Protein AF-A0A0F9MZS4-F1 (afdb_monomer_lite)

Radius of gyration: 23.28 Å; chains: 1; bounding box: 43×28×58 Å

Organism: NCBI:txid412755

Sequence (88 aa):
MANVKLNNKSLLEKLQAEITLKLGKKMSQQDVLDKSIEFVYERLDEFIAENIDHPRITKELIERIRENRYNGPLEHPDKSDDELIYGI

Secondary structure (DSSP, 8-state):
------TTHHHHHHHHHHHHHHHSSPPPHHHHHHHHHHHHHHTHHHHHHHHS-PPP--HHHHHHHHHT---PPPS-TTS-HHHHHT--

Structure (mmCIF, N/CA/C/O backbone):
data_AF-A0A0F9MZS4-F1
#
_entry.id   AF-A0A0F9MZS4-F1
#
loop_
_atom_site.group_PDB
_atom_site.id
_atom_site.type_symbol
_atom_site.label_atom_id
_atom_site.label_alt_id
_atom_site.label_comp_id
_atom_site.label_asym_id
_atom_site.label_entity_id
_atom_site.label_seq_id
_atom_site.pdbx_PDB_ins_code
_atom_site.Cartn_x
_atom_site.Cartn_y
_atom_site.Cartn_z
_atom_site.occupancy
_atom_site.B_iso_or_equiv
_atom_site.auth_seq_id
_atom_site.auth_comp_id
_atom_site.auth_asym_id
_atom_site.auth_atom_id
_atom_site.pdbx_PDB_model_num
ATOM 1 N N . MET A 1 1 ? 4.058 -15.359 12.511 1.00 54.00 1 MET A N 1
ATOM 2 C CA . MET A 1 1 ? 3.659 -13.937 12.549 1.00 54.00 1 MET A CA 1
ATOM 3 C C . MET A 1 1 ? 4.874 -13.107 12.191 1.00 54.00 1 MET A C 1
ATOM 5 O O . MET A 1 1 ? 5.876 -13.202 12.888 1.00 54.00 1 MET A O 1
ATOM 9 N N . ALA A 1 2 ? 4.828 -12.391 11.070 1.00 59.53 2 ALA A N 1
ATOM 10 C CA . ALA A 1 2 ? 5.872 -11.437 10.720 1.00 59.53 2 ALA A CA 1
ATOM 11 C C . ALA A 1 2 ? 5.616 -10.138 11.497 1.00 59.53 2 ALA A C 1
ATOM 13 O O . ALA A 1 2 ? 4.498 -9.630 11.490 1.00 59.53 2 ALA A O 1
ATOM 14 N N . ASN A 1 3 ? 6.630 -9.617 12.186 1.00 63.81 3 ASN A N 1
ATOM 15 C CA . ASN A 1 3 ? 6.516 -8.349 12.900 1.00 63.81 3 ASN A CA 1
ATOM 16 C C . ASN A 1 3 ? 6.864 -7.212 11.939 1.00 63.81 3 ASN A C 1
ATOM 18 O O . ASN A 1 3 ? 8.037 -6.974 11.653 1.00 63.81 3 ASN A O 1
ATOM 22 N N . VAL A 1 4 ? 5.850 -6.507 11.441 1.00 68.75 4 VAL A N 1
ATOM 23 C CA . VAL A 1 4 ? 6.051 -5.288 10.650 1.00 68.75 4 VAL A CA 1
ATOM 24 C C . VAL A 1 4 ? 6.227 -4.114 11.609 1.00 68.75 4 VAL A C 1
ATOM 26 O O . VAL A 1 4 ? 5.351 -3.817 12.423 1.00 68.75 4 VAL A O 1
ATOM 29 N N . LYS A 1 5 ? 7.376 -3.435 11.540 1.00 76.12 5 LYS A N 1
ATOM 30 C CA 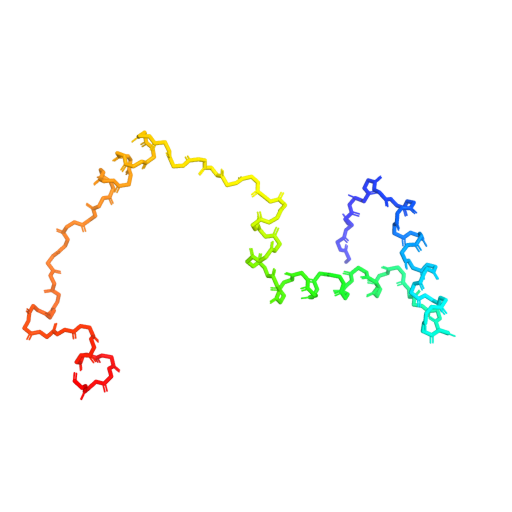. LYS A 1 5 ? 7.637 -2.242 12.353 1.00 76.12 5 LYS A CA 1
ATOM 31 C C . LYS A 1 5 ? 6.889 -1.050 11.754 1.00 76.12 5 LYS A C 1
ATOM 33 O O . LYS A 1 5 ? 7.281 -0.526 10.717 1.00 76.12 5 LYS A O 1
ATOM 38 N N . LEU A 1 6 ? 5.818 -0.624 12.419 1.00 80.62 6 LEU A N 1
ATOM 39 C CA . LEU A 1 6 ? 4.969 0.477 11.969 1.00 80.62 6 LEU A CA 1
ATOM 40 C C . LEU A 1 6 ? 5.390 1.787 12.647 1.00 80.62 6 LEU A C 1
ATOM 42 O O . LEU A 1 6 ? 5.227 1.949 13.855 1.00 80.62 6 LEU A O 1
ATOM 46 N N . ASN A 1 7 ? 5.918 2.734 11.868 1.00 84.44 7 ASN A N 1
ATOM 47 C CA . ASN A 1 7 ? 6.344 4.040 12.394 1.00 84.44 7 ASN A CA 1
ATOM 48 C C . ASN A 1 7 ? 5.152 4.958 12.734 1.00 84.44 7 ASN A C 1
ATOM 50 O O . ASN A 1 7 ? 5.271 5.833 13.585 1.00 84.44 7 ASN A O 1
ATOM 54 N N . ASN A 1 8 ? 3.986 4.720 12.124 1.00 86.81 8 ASN A N 1
ATOM 55 C CA . ASN A 1 8 ? 2.797 5.573 12.231 1.00 86.81 8 ASN A CA 1
ATOM 56 C C . ASN A 1 8 ? 1.663 4.915 13.035 1.00 86.81 8 ASN A C 1
ATOM 58 O O . ASN A 1 8 ? 0.502 4.948 12.632 1.00 86.81 8 ASN A O 1
ATOM 62 N N . LYS A 1 9 ? 1.979 4.293 14.178 1.00 87.38 9 LYS A N 1
ATOM 63 C CA . LYS A 1 9 ? 0.984 3.579 15.002 1.00 87.38 9 LYS A CA 1
ATOM 64 C C . LYS A 1 9 ? -0.219 4.453 15.397 1.00 87.38 9 LYS A C 1
ATOM 66 O O . LYS A 1 9 ? -1.352 3.986 15.360 1.00 87.38 9 LYS A O 1
ATOM 71 N N . SER A 1 10 ? 0.013 5.730 15.700 1.00 91.12 10 SER A N 1
ATOM 72 C CA . SER A 1 10 ? -1.054 6.684 16.035 1.00 91.12 10 SER A CA 1
ATOM 73 C C . SER A 1 10 ? -2.022 6.940 14.874 1.00 91.12 10 SER A C 1
ATOM 75 O O . SER A 1 10 ? -3.202 7.198 15.102 1.00 91.12 10 SER A O 1
ATOM 77 N N . LEU A 1 11 ? -1.552 6.856 13.626 1.00 92.06 11 LEU A N 1
ATOM 78 C CA . LEU A 1 11 ? -2.401 6.991 12.444 1.00 92.06 11 LEU A CA 1
ATOM 79 C C . LEU A 1 11 ? -3.289 5.757 12.267 1.00 92.06 11 LEU A C 1
ATOM 81 O O . LEU A 1 11 ? -4.475 5.901 11.990 1.00 92.06 11 LEU A O 1
ATOM 85 N N . LEU A 1 12 ? -2.740 4.560 12.497 1.00 91.94 12 LEU A N 1
ATOM 86 C CA . LEU A 1 12 ? -3.505 3.312 12.454 1.00 91.94 12 LEU A CA 1
ATOM 87 C C . LEU A 1 12 ? -4.626 3.296 13.506 1.00 91.94 12 LEU A C 1
ATOM 89 O O . LEU A 1 12 ? -5.741 2.875 13.213 1.00 91.94 12 LEU A O 1
ATOM 93 N N . GLU A 1 13 ? -4.356 3.802 14.711 1.00 92.12 13 GLU A N 1
ATOM 94 C CA . GLU A 1 13 ? -5.364 3.938 15.772 1.00 92.12 13 GLU A CA 1
ATOM 95 C C . GLU A 1 13 ? -6.501 4.891 15.374 1.00 92.12 13 GLU A C 1
ATOM 97 O O . GLU A 1 13 ? -7.674 4.578 15.587 1.00 92.12 13 GLU A O 1
ATOM 102 N N . LYS A 1 14 ? -6.175 6.024 14.741 1.00 94.19 14 LYS A N 1
ATOM 103 C CA . LYS A 1 14 ? -7.180 6.964 14.220 1.00 94.19 14 LYS A CA 1
ATOM 104 C C . LYS A 1 14 ? -8.007 6.347 13.097 1.00 94.19 14 LYS A C 1
ATOM 106 O O . LYS A 1 14 ? -9.231 6.427 13.141 1.00 94.19 14 LYS A O 1
ATOM 111 N N . LEU A 1 15 ? -7.355 5.680 12.145 1.00 93.81 15 LEU A N 1
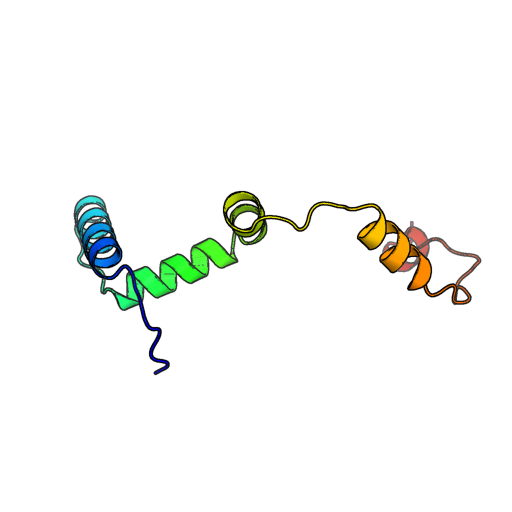ATOM 112 C CA . LEU A 1 15 ? -8.023 5.005 11.034 1.00 93.81 15 LEU A CA 1
ATOM 113 C C . LEU A 1 15 ? -9.006 3.941 11.544 1.00 93.81 15 LEU A C 1
ATOM 115 O O . LEU A 1 15 ? -10.161 3.904 11.126 1.00 93.81 15 LEU A O 1
ATOM 119 N N . GLN A 1 16 ? -8.582 3.121 12.508 1.00 94.19 16 GLN A N 1
ATOM 120 C CA . GLN A 1 16 ? -9.446 2.132 13.152 1.00 94.19 16 GLN A CA 1
ATOM 121 C C . GLN A 1 16 ? -10.660 2.787 13.830 1.00 94.19 16 GLN A C 1
ATOM 123 O O . GLN A 1 16 ? -11.777 2.271 13.720 1.00 94.19 16 GLN A O 1
ATOM 128 N N . ALA A 1 17 ? -10.460 3.905 14.535 1.00 94.62 17 ALA A N 1
ATOM 129 C CA . ALA A 1 17 ? -11.542 4.635 15.188 1.00 94.62 17 ALA A CA 1
ATOM 130 C C . ALA A 1 17 ? -12.547 5.187 14.166 1.00 94.62 17 ALA A C 1
ATOM 132 O O . ALA A 1 17 ? -13.748 4.986 14.330 1.00 94.62 17 ALA A O 1
ATOM 133 N N . GLU A 1 18 ? -12.077 5.801 13.079 1.00 95.38 18 GLU A N 1
ATOM 134 C CA . GLU A 1 18 ? -12.942 6.316 12.010 1.00 95.38 18 GLU A CA 1
ATOM 135 C C . GLU A 1 18 ? -13.742 5.210 11.317 1.00 95.38 18 GLU A C 1
ATOM 137 O O . GLU A 1 18 ? -14.950 5.354 11.120 1.00 95.38 18 GLU A O 1
ATOM 142 N N . ILE A 1 19 ? -13.100 4.084 10.997 1.00 93.88 19 ILE A N 1
ATOM 143 C CA . ILE A 1 19 ? -13.774 2.913 10.423 1.00 93.88 19 ILE A CA 1
ATOM 144 C C . ILE A 1 19 ? -14.837 2.389 11.391 1.00 93.88 19 ILE A C 1
ATOM 146 O O . ILE A 1 19 ? -15.967 2.125 10.984 1.00 93.88 19 ILE A O 1
ATOM 150 N N . THR A 1 20 ? -14.508 2.294 12.682 1.00 92.88 20 THR A N 1
ATOM 151 C CA . THR A 1 20 ? -15.449 1.840 13.716 1.00 92.88 20 THR A CA 1
ATOM 152 C C . THR A 1 20 ? -16.656 2.770 13.819 1.00 92.88 20 THR A C 1
ATOM 154 O O . THR A 1 20 ? -17.782 2.291 13.917 1.00 92.88 20 THR A O 1
ATOM 157 N N . LEU A 1 21 ? -16.445 4.088 13.753 1.00 95.06 21 LEU A N 1
ATOM 158 C CA . LEU A 1 21 ? -17.525 5.078 13.769 1.00 95.06 21 LEU A CA 1
ATOM 159 C C . LEU A 1 21 ? -18.420 4.973 12.528 1.00 95.06 21 LEU A C 1
ATOM 161 O O . LEU A 1 21 ? -19.636 5.087 12.649 1.00 95.06 21 LEU A O 1
ATOM 165 N N . LYS A 1 22 ? -17.839 4.731 11.348 1.00 94.44 22 LYS A N 1
ATOM 166 C CA . LYS A 1 22 ? -18.590 4.604 10.087 1.00 94.44 22 LYS A CA 1
ATOM 167 C C . LYS A 1 22 ? -19.354 3.284 9.975 1.00 94.44 22 LYS A C 1
ATOM 169 O O . LYS A 1 22 ? -20.471 3.277 9.473 1.00 94.44 22 LYS A O 1
ATOM 174 N N . LEU A 1 23 ? -18.762 2.178 10.423 1.00 93.06 23 LEU A N 1
ATOM 175 C CA . LEU A 1 23 ? -19.353 0.838 10.325 1.00 93.06 23 LEU A CA 1
ATOM 176 C C . LEU A 1 23 ? -20.210 0.460 11.541 1.00 93.06 23 LEU A C 1
ATOM 178 O O . LEU A 1 23 ? -20.934 -0.530 11.488 1.00 93.06 23 LEU A O 1
ATOM 182 N N . GLY A 1 24 ? -20.084 1.178 12.660 1.00 92.94 24 GLY A N 1
ATOM 183 C CA . GLY A 1 24 ? -20.726 0.832 13.933 1.00 92.94 24 GLY A CA 1
ATOM 184 C C . GLY A 1 24 ? -20.182 -0.447 14.587 1.00 92.94 24 GLY A C 1
ATOM 185 O O . GLY A 1 24 ? -20.696 -0.881 15.616 1.00 92.94 24 GLY A O 1
ATOM 186 N N . LYS A 1 25 ? -19.138 -1.061 14.014 1.00 91.25 25 LYS A N 1
ATOM 187 C CA . LYS A 1 25 ? -18.510 -2.295 14.498 1.00 91.25 25 LYS A CA 1
ATOM 188 C C . LYS A 1 25 ? -17.009 -2.096 14.659 1.00 91.25 25 LYS A C 1
ATOM 190 O O . LYS A 1 25 ? -16.337 -1.600 13.761 1.00 91.25 25 LYS A O 1
ATOM 195 N N . LYS A 1 26 ? -16.479 -2.547 15.798 1.00 90.19 26 LYS A N 1
ATOM 196 C CA . LYS A 1 26 ? -15.043 -2.517 16.081 1.00 90.19 26 LYS A CA 1
ATOM 197 C C . LYS A 1 26 ? -14.314 -3.551 15.220 1.00 90.19 26 LYS A C 1
ATOM 199 O O . LYS A 1 26 ? -14.577 -4.746 15.347 1.00 90.19 26 LYS A O 1
ATOM 204 N N . MET A 1 27 ? -13.391 -3.087 14.385 1.00 91.88 27 MET A N 1
ATOM 205 C CA . MET A 1 27 ? -12.419 -3.928 13.673 1.00 91.88 27 MET A CA 1
ATOM 206 C C . MET A 1 27 ? -11.112 -4.013 14.461 1.00 91.88 27 MET A C 1
ATOM 208 O O . MET A 1 27 ? -10.801 -3.094 15.224 1.00 91.88 27 MET A O 1
ATOM 212 N N . SER A 1 28 ? -10.347 -5.095 14.310 1.00 92.62 28 SER A N 1
ATOM 213 C CA . SER A 1 28 ? -9.006 -5.187 14.895 1.00 92.62 28 SER A CA 1
ATOM 214 C C . SER A 1 28 ? -7.994 -4.371 14.076 1.00 92.62 28 SER A C 1
ATOM 216 O O . SER A 1 28 ? -8.220 -4.076 12.905 1.00 92.62 28 SER A O 1
ATOM 218 N N . GLN A 1 29 ? -6.864 -3.989 14.683 1.00 90.06 29 GLN A N 1
ATOM 219 C CA . GLN A 1 29 ? -5.787 -3.309 13.947 1.00 90.06 29 GLN A CA 1
ATOM 220 C C . GLN A 1 29 ? -5.215 -4.192 12.834 1.00 90.06 29 GLN A C 1
ATOM 222 O O . GLN A 1 29 ? -4.868 -3.677 11.776 1.00 90.06 29 GLN A O 1
ATOM 227 N N . GLN A 1 30 ? -5.157 -5.508 13.062 1.00 90.25 30 GLN A N 1
ATOM 228 C CA . GLN A 1 30 ? -4.712 -6.463 12.054 1.00 90.25 30 GLN A CA 1
ATOM 229 C C . GLN A 1 30 ? -5.700 -6.516 10.885 1.00 90.25 30 GLN A C 1
ATOM 231 O O . GLN A 1 30 ? -5.272 -6.400 9.746 1.00 90.25 30 GLN A O 1
ATOM 236 N N . ASP A 1 31 ? -7.008 -6.554 11.161 1.00 91.94 31 ASP A N 1
ATOM 237 C CA . ASP A 1 31 ? -8.038 -6.582 10.112 1.00 91.94 31 ASP A CA 1
ATOM 238 C C . ASP A 1 31 ? -7.961 -5.333 9.226 1.00 91.94 31 ASP A C 1
ATOM 240 O O . ASP A 1 31 ? -8.124 -5.409 8.010 1.00 91.94 31 ASP A O 1
ATOM 244 N N . VAL A 1 32 ? -7.721 -4.168 9.840 1.00 92.56 32 VAL A N 1
ATOM 245 C CA . VAL A 1 32 ? -7.563 -2.902 9.115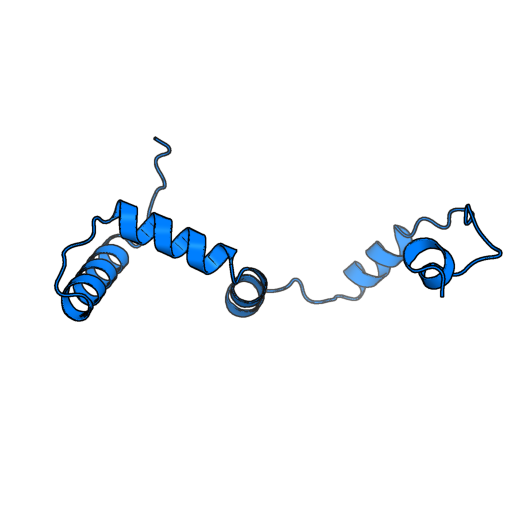 1.00 92.56 32 VAL A CA 1
ATOM 246 C C . VAL A 1 32 ? -6.321 -2.944 8.226 1.00 92.56 32 VAL A C 1
ATOM 248 O O . VAL A 1 32 ? -6.395 -2.513 7.077 1.00 92.56 32 VAL A O 1
ATOM 251 N N . LEU A 1 33 ? -5.197 -3.468 8.721 1.00 91.88 33 LEU A N 1
ATOM 252 C CA . LEU A 1 33 ? -3.972 -3.605 7.929 1.00 91.88 33 LEU A CA 1
ATOM 253 C C . LEU A 1 33 ? -4.147 -4.586 6.771 1.00 91.88 33 LEU A C 1
ATOM 255 O O . LEU A 1 33 ? -3.817 -4.232 5.643 1.00 91.88 33 LEU A O 1
ATOM 259 N N . ASP A 1 34 ? -4.708 -5.765 7.031 1.00 92.25 34 ASP A N 1
ATOM 260 C CA . ASP A 1 34 ? -4.915 -6.799 6.015 1.00 92.25 34 ASP A CA 1
ATOM 261 C C . ASP A 1 34 ? -5.804 -6.262 4.885 1.00 92.25 34 ASP A C 1
ATOM 263 O O . ASP A 1 34 ? -5.431 -6.318 3.714 1.00 92.25 34 ASP A O 1
ATOM 267 N N . LYS A 1 35 ? -6.921 -5.609 5.234 1.00 93.25 35 LYS A N 1
ATOM 268 C CA . LYS A 1 35 ? -7.815 -4.981 4.251 1.00 93.25 35 LYS A CA 1
ATOM 269 C C . LYS A 1 35 ? -7.173 -3.816 3.507 1.00 93.25 35 LYS A C 1
ATOM 271 O O . LYS A 1 35 ? -7.461 -3.620 2.331 1.00 93.25 35 LYS A O 1
ATOM 276 N N 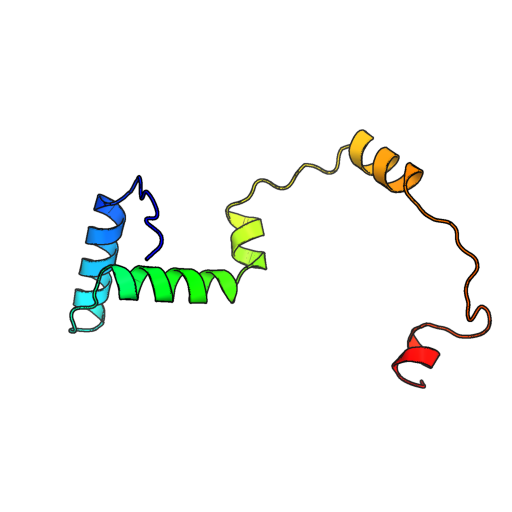. SER A 1 36 ? -6.310 -3.047 4.168 1.00 92.44 36 SER A N 1
ATOM 277 C CA . SER A 1 36 ? -5.583 -1.950 3.517 1.00 92.44 36 SER A CA 1
ATOM 278 C C . SER A 1 36 ? -4.585 -2.482 2.489 1.00 92.44 36 SER A C 1
ATOM 280 O O . SER A 1 36 ? -4.468 -1.912 1.410 1.00 92.44 36 SER A O 1
ATOM 282 N N . ILE A 1 37 ? -3.889 -3.580 2.801 1.00 92.94 37 ILE A N 1
ATOM 283 C CA . ILE A 1 37 ? -2.953 -4.233 1.878 1.00 92.94 37 ILE A CA 1
ATOM 284 C C . ILE A 1 37 ? -3.707 -4.805 0.678 1.00 92.94 37 ILE A C 1
ATOM 286 O O . ILE A 1 37 ? -3.297 -4.549 -0.449 1.00 92.94 37 ILE A O 1
ATOM 290 N N . GLU A 1 38 ? -4.807 -5.528 0.909 1.00 95.56 38 GLU A N 1
ATOM 291 C CA . GLU A 1 38 ? -5.664 -6.058 -0.163 1.00 95.56 38 GLU A CA 1
ATOM 292 C C . GLU A 1 38 ? -6.136 -4.934 -1.096 1.00 95.56 38 GLU A C 1
ATOM 294 O O . GLU A 1 38 ? -5.926 -5.006 -2.303 1.00 95.56 38 GLU A O 1
ATOM 299 N N . PHE A 1 39 ? -6.676 -3.850 -0.533 1.00 95.31 39 PHE A N 1
ATOM 300 C CA . PHE A 1 39 ? -7.158 -2.701 -1.301 1.00 95.31 39 PHE A CA 1
ATOM 301 C C . PHE A 1 39 ? -6.059 -2.022 -2.128 1.00 95.31 39 PHE A C 1
ATOM 303 O O . PHE A 1 39 ? -6.279 -1.658 -3.282 1.00 95.31 39 PHE A O 1
ATOM 310 N N . VAL A 1 40 ? -4.870 -1.838 -1.546 1.00 94.69 40 VAL A N 1
ATOM 311 C CA . VAL A 1 40 ? -3.728 -1.248 -2.258 1.00 94.69 40 VAL A CA 1
ATOM 312 C C . VAL A 1 40 ? -3.227 -2.185 -3.352 1.00 94.69 40 VAL A C 1
ATOM 314 O O . VAL A 1 40 ? -2.875 -1.718 -4.430 1.00 94.69 40 VAL A O 1
ATOM 317 N N . TYR A 1 41 ? -3.211 -3.493 -3.105 1.00 93.81 41 TYR A N 1
ATOM 318 C CA . TYR A 1 41 ? -2.790 -4.478 -4.096 1.00 93.81 41 TYR A CA 1
ATOM 319 C C . TYR A 1 41 ? -3.736 -4.515 -5.304 1.00 93.81 41 TYR A C 1
ATOM 321 O O . TYR A 1 41 ? -3.273 -4.556 -6.440 1.00 93.81 41 TYR A O 1
ATOM 329 N N . GLU A 1 42 ? -5.049 -4.425 -5.079 1.00 96.12 42 GLU A N 1
ATOM 330 C CA . GLU A 1 42 ? -6.048 -4.324 -6.155 1.00 96.12 42 GLU A CA 1
ATOM 331 C C . GLU A 1 42 ? -5.904 -3.041 -6.991 1.00 96.12 42 GLU A C 1
ATOM 333 O O . GLU A 1 42 ? -6.311 -3.012 -8.150 1.00 96.12 42 GLU A O 1
ATOM 338 N N . ARG A 1 43 ? -5.302 -1.988 -6.424 1.00 95.38 43 ARG A N 1
ATOM 339 C CA . ARG A 1 43 ? -5.081 -0.679 -7.063 1.00 95.38 43 ARG A CA 1
ATOM 340 C C . ARG A 1 43 ? -3.596 -0.343 -7.162 1.00 95.38 43 ARG A C 1
ATOM 342 O O . ARG A 1 43 ? -3.191 0.805 -6.967 1.00 95.38 43 ARG A O 1
ATOM 349 N N . LEU A 1 44 ? -2.779 -1.361 -7.440 1.00 92.06 44 LEU A N 1
ATOM 350 C CA . LEU A 1 44 ? -1.324 -1.253 -7.389 1.00 92.06 44 LEU A CA 1
ATOM 351 C C . LEU A 1 44 ? -0.792 -0.142 -8.302 1.00 92.06 44 LEU A C 1
ATOM 353 O O . LEU A 1 44 ? 0.060 0.631 -7.874 1.00 92.06 44 LEU A O 1
ATOM 357 N N . ASP A 1 45 ? -1.317 -0.031 -9.522 1.00 89.69 45 ASP A N 1
ATOM 358 C CA . ASP A 1 45 ? -0.865 0.976 -10.488 1.00 89.69 45 ASP A CA 1
ATOM 359 C C . ASP A 1 45 ? -1.103 2.405 -9.981 1.00 89.69 45 ASP A C 1
ATOM 361 O O . ASP A 1 45 ? -0.213 3.252 -10.062 1.00 89.69 45 ASP A O 1
ATOM 365 N N . GLU A 1 46 ? -2.273 2.662 -9.390 1.00 91.31 46 GLU A N 1
ATOM 366 C CA . GLU A 1 46 ? -2.614 3.960 -8.7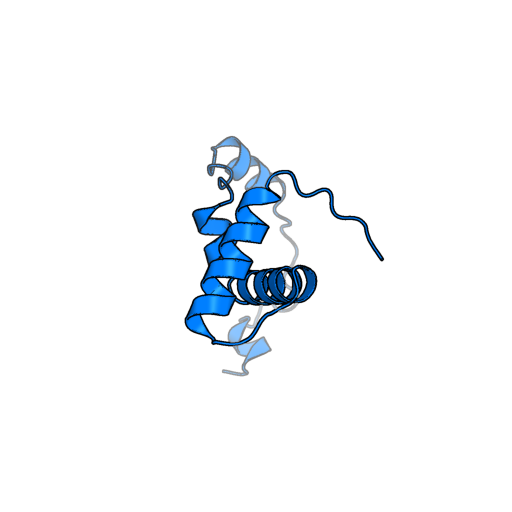97 1.00 91.31 46 GLU A CA 1
ATOM 367 C C . GLU A 1 46 ? -1.733 4.255 -7.582 1.00 91.31 46 GLU A C 1
ATOM 369 O O . GLU A 1 46 ? -1.192 5.352 -7.443 1.00 91.31 46 GLU A O 1
ATOM 374 N N . PHE A 1 47 ? -1.521 3.251 -6.728 1.00 91.56 47 PHE A N 1
ATOM 375 C CA . PHE A 1 47 ? -0.647 3.383 -5.571 1.00 91.56 47 PHE A CA 1
ATOM 376 C C . PHE A 1 47 ? 0.785 3.743 -5.978 1.00 91.56 47 PHE A C 1
ATOM 378 O O . PHE A 1 47 ? 1.371 4.653 -5.384 1.00 91.56 47 PHE A O 1
ATOM 385 N N . ILE A 1 48 ? 1.339 3.062 -6.988 1.00 87.62 48 ILE A N 1
ATOM 386 C CA . ILE A 1 48 ? 2.674 3.346 -7.520 1.00 87.62 48 ILE A CA 1
ATOM 387 C C . ILE A 1 48 ? 2.714 4.766 -8.089 1.00 87.62 48 ILE A C 1
ATOM 389 O O . ILE A 1 48 ? 3.600 5.524 -7.708 1.00 87.62 48 ILE A O 1
ATOM 393 N N . ALA A 1 49 ? 1.755 5.138 -8.939 1.00 86.25 49 ALA A N 1
ATOM 394 C CA . ALA A 1 49 ? 1.731 6.448 -9.588 1.00 86.25 49 ALA A CA 1
ATOM 395 C C . ALA A 1 49 ? 1.658 7.619 -8.594 1.00 86.25 49 ALA A C 1
ATOM 397 O O . ALA A 1 49 ? 2.271 8.663 -8.818 1.00 86.25 49 ALA A O 1
ATOM 398 N N . GLU A 1 50 ? 0.916 7.459 -7.496 1.00 86.88 50 GLU A N 1
ATOM 399 C CA . GLU A 1 50 ? 0.722 8.517 -6.500 1.00 86.88 50 GLU A CA 1
ATOM 400 C C . GLU A 1 50 ? 1.825 8.577 -5.435 1.00 86.88 50 GLU A C 1
ATOM 402 O O . GLU A 1 50 ? 2.111 9.656 -4.913 1.00 86.88 50 GLU A O 1
ATOM 407 N N . ASN A 1 51 ? 2.429 7.439 -5.074 1.00 85.44 51 ASN A N 1
ATOM 408 C CA . ASN A 1 51 ? 3.281 7.343 -3.880 1.00 85.44 51 ASN A CA 1
ATOM 409 C C . ASN A 1 51 ? 4.735 6.973 -4.173 1.00 85.44 51 ASN A C 1
ATOM 411 O O . ASN A 1 51 ? 5.593 7.163 -3.306 1.00 85.44 51 ASN A O 1
ATOM 415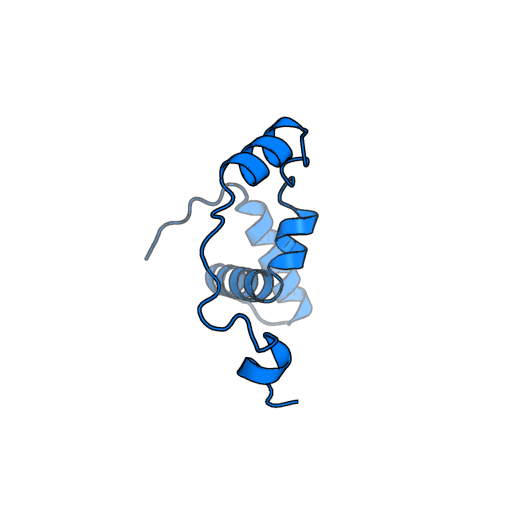 N N . ILE A 1 52 ? 5.030 6.430 -5.352 1.00 83.50 52 ILE A N 1
ATOM 416 C CA . ILE A 1 52 ? 6.386 6.052 -5.736 1.00 83.50 52 ILE A CA 1
ATOM 417 C C . ILE A 1 52 ? 6.869 7.038 -6.791 1.00 83.50 52 ILE A C 1
ATOM 419 O O . ILE A 1 52 ? 6.339 7.102 -7.895 1.00 83.50 52 ILE A O 1
ATOM 423 N N . ASP A 1 53 ? 7.906 7.802 -6.444 1.00 73.19 53 ASP A N 1
ATOM 424 C CA . ASP A 1 53 ? 8.569 8.687 -7.397 1.00 73.19 53 ASP A CA 1
ATOM 425 C C . ASP A 1 53 ? 9.108 7.838 -8.554 1.00 73.19 53 ASP A C 1
ATOM 427 O O . ASP A 1 53 ? 9.997 6.995 -8.378 1.00 73.19 53 ASP A O 1
ATOM 431 N N . HIS A 1 54 ? 8.517 8.001 -9.737 1.00 67.94 54 HIS A N 1
ATOM 432 C CA . HIS A 1 54 ? 8.977 7.280 -10.908 1.00 67.94 54 HIS A CA 1
ATOM 433 C C . HIS A 1 54 ? 10.399 7.745 -11.231 1.00 67.94 54 HIS A C 1
ATOM 435 O O . HIS A 1 54 ? 10.643 8.954 -11.316 1.00 67.94 54 HIS A O 1
ATOM 441 N N . PRO A 1 55 ? 11.348 6.825 -11.483 1.00 68.56 55 PRO A N 1
ATOM 442 C CA . PRO A 1 55 ? 12.634 7.229 -12.016 1.00 68.56 55 PRO A CA 1
ATOM 443 C C . PRO A 1 55 ? 12.372 7.995 -13.311 1.00 68.56 55 PRO A C 1
ATOM 445 O O . PRO A 1 55 ? 11.794 7.460 -14.261 1.00 68.56 55 PRO A O 1
ATOM 448 N N . ARG A 1 56 ? 12.753 9.279 -13.331 1.00 69.50 56 ARG A N 1
ATOM 449 C CA . ARG A 1 56 ? 12.611 10.105 -14.530 1.00 69.50 56 ARG A CA 1
ATOM 450 C C . ARG A 1 56 ? 13.265 9.370 -15.688 1.00 69.50 56 ARG A C 1
ATOM 452 O O . ARG A 1 56 ? 14.377 8.863 -15.546 1.00 69.50 56 ARG A O 1
ATOM 459 N N . ILE A 1 57 ? 12.594 9.347 -16.837 1.00 75.38 57 ILE A N 1
ATOM 460 C CA . ILE A 1 57 ? 13.199 8.852 -18.070 1.00 75.38 57 ILE A CA 1
ATOM 461 C C . ILE A 1 57 ? 14.342 9.807 -18.428 1.00 75.38 57 ILE A C 1
ATOM 463 O O . ILE A 1 57 ? 14.149 10.850 -19.053 1.00 75.38 57 ILE A O 1
ATOM 467 N N . THR A 1 58 ? 15.542 9.483 -17.954 1.00 82.50 58 THR A N 1
ATOM 468 C CA . THR A 1 58 ? 16.766 10.205 -18.280 1.00 82.50 58 THR A CA 1
ATOM 469 C C . THR A 1 58 ? 17.309 9.706 -19.611 1.00 82.50 58 THR A C 1
ATOM 471 O O . THR A 1 58 ? 17.007 8.598 -20.061 1.00 82.50 58 THR A O 1
ATOM 474 N N . LYS A 1 59 ? 18.160 10.518 -20.245 1.00 84.06 59 LYS A N 1
ATOM 475 C CA . LYS A 1 59 ? 18.892 10.085 -21.443 1.00 84.06 59 LYS A CA 1
ATOM 476 C C . LYS A 1 59 ? 19.717 8.823 -21.166 1.00 84.06 59 LYS A C 1
ATOM 478 O O . LYS A 1 59 ? 19.740 7.932 -21.999 1.00 84.06 59 LYS A O 1
ATOM 483 N N . GLU A 1 60 ? 20.311 8.716 -19.980 1.00 85.19 60 GLU A N 1
ATOM 484 C CA . GLU A 1 60 ? 21.083 7.542 -19.549 1.00 85.19 60 GLU A CA 1
ATOM 485 C C . GLU A 1 60 ? 20.222 6.279 -19.444 1.00 85.19 60 GLU A C 1
ATOM 487 O O . GLU A 1 60 ? 20.645 5.215 -19.887 1.00 85.19 60 GLU A O 1
ATOM 492 N N . LEU A 1 61 ? 18.998 6.381 -18.908 1.00 83.75 61 LEU A N 1
ATOM 493 C CA . LEU A 1 61 ? 18.074 5.247 -18.850 1.00 83.75 61 LEU A CA 1
ATOM 494 C C . LEU A 1 61 ? 17.646 4.805 -20.256 1.00 83.75 61 LEU A C 1
ATOM 496 O O . LEU A 1 61 ? 17.613 3.608 -20.532 1.00 83.75 61 LEU A O 1
ATOM 500 N N . ILE A 1 62 ? 17.362 5.758 -21.152 1.00 85.06 62 ILE A N 1
ATOM 501 C CA . ILE A 1 62 ? 17.031 5.463 -22.555 1.00 85.06 62 ILE A CA 1
ATOM 502 C C . ILE A 1 62 ? 18.192 4.738 -23.237 1.00 85.06 62 ILE A C 1
ATOM 504 O O . ILE A 1 62 ? 17.970 3.701 -23.859 1.00 85.06 62 ILE A O 1
ATOM 508 N N . GLU A 1 63 ? 19.415 5.256 -23.121 1.00 89.88 63 GLU A N 1
ATOM 509 C CA . GLU A 1 63 ? 20.586 4.635 -23.744 1.00 89.88 63 GLU A CA 1
ATOM 510 C C . GLU A 1 63 ? 20.868 3.254 -23.148 1.00 89.88 63 GLU A C 1
ATOM 512 O O . GLU A 1 63 ? 21.023 2.297 -23.899 1.00 89.88 63 GLU A O 1
ATOM 517 N N . ARG A 1 64 ? 20.757 3.081 -21.826 1.00 85.56 64 ARG A N 1
ATOM 518 C CA . ARG A 1 64 ? 20.885 1.762 -21.191 1.00 85.56 64 ARG A CA 1
ATOM 519 C C . ARG A 1 64 ? 19.842 0.760 -21.699 1.00 85.56 64 ARG A C 1
ATOM 521 O O . ARG A 1 64 ? 20.166 -0.410 -21.894 1.00 85.56 64 ARG A O 1
ATOM 528 N N . ILE A 1 65 ? 18.594 1.181 -21.912 1.00 86.00 65 ILE A N 1
ATOM 529 C CA . ILE A 1 65 ? 17.549 0.320 -22.494 1.00 86.00 65 ILE A CA 1
ATOM 530 C C . ILE A 1 65 ? 17.891 -0.027 -23.949 1.00 86.00 65 ILE A C 1
ATOM 532 O O . ILE A 1 65 ? 17.704 -1.168 -24.369 1.00 86.00 65 ILE A O 1
ATOM 536 N N . ARG A 1 66 ? 18.412 0.933 -24.723 1.00 84.75 66 ARG A N 1
ATOM 537 C CA . ARG A 1 66 ? 18.837 0.701 -26.111 1.00 84.75 66 ARG A CA 1
ATOM 538 C C . ARG A 1 66 ? 20.005 -0.273 -26.201 1.00 84.75 66 ARG A C 1
ATOM 540 O O . ARG A 1 66 ? 19.956 -1.153 -27.051 1.00 84.75 66 ARG A O 1
ATOM 547 N N . GLU A 1 67 ? 21.000 -0.134 -25.334 1.00 88.19 67 GLU A N 1
ATOM 548 C CA . GLU A 1 67 ? 22.179 -1.004 -25.269 1.00 88.19 67 GLU A CA 1
ATOM 549 C C . GLU A 1 67 ? 21.822 -2.436 -24.859 1.00 88.19 67 GLU A C 1
ATOM 551 O O . GLU A 1 67 ? 22.426 -3.385 -25.348 1.00 88.19 67 GLU A O 1
ATOM 556 N N . ASN A 1 68 ? 20.810 -2.608 -24.003 1.00 82.62 68 ASN A N 1
ATOM 557 C CA . ASN A 1 68 ? 20.343 -3.925 -23.565 1.00 82.62 68 ASN A CA 1
ATOM 558 C C . ASN A 1 68 ? 19.280 -4.543 -24.488 1.00 82.62 68 ASN A C 1
ATOM 560 O O . ASN A 1 68 ? 18.696 -5.571 -24.138 1.00 82.62 68 ASN A O 1
ATOM 564 N N . ARG A 1 69 ? 19.001 -3.956 -25.663 1.00 82.06 69 ARG A N 1
ATOM 565 C CA . ARG A 1 69 ? 18.097 -4.598 -26.623 1.00 82.06 69 ARG A CA 1
ATOM 566 C C . ARG A 1 69 ? 18.748 -5.845 -27.206 1.00 82.06 69 ARG A C 1
ATOM 568 O O . ARG A 1 69 ? 19.752 -5.776 -27.908 1.00 82.06 69 ARG A O 1
ATOM 575 N N . TYR A 1 70 ? 18.107 -6.981 -26.972 1.00 81.94 70 TYR A N 1
ATOM 576 C CA . TYR A 1 70 ? 18.408 -8.211 -27.682 1.00 81.94 70 TYR A CA 1
ATOM 577 C C . TYR A 1 70 ? 17.757 -8.165 -29.069 1.00 81.94 70 TYR A C 1
ATOM 579 O O . TYR A 1 70 ? 16.534 -8.125 -29.183 1.00 81.94 70 TYR A O 1
ATOM 587 N N . ASN A 1 71 ? 18.577 -8.147 -30.122 1.00 77.19 71 ASN A N 1
ATOM 588 C CA . ASN A 1 71 ? 18.112 -8.292 -31.501 1.00 77.19 71 ASN A CA 1
ATOM 589 C C . ASN A 1 71 ? 18.218 -9.765 -31.916 1.00 77.19 71 ASN A C 1
ATOM 591 O O . ASN A 1 71 ? 19.173 -10.168 -32.582 1.00 77.19 71 ASN A O 1
ATOM 595 N N . GLY A 1 72 ? 17.285 -10.575 -31.422 1.00 80.62 72 GLY A N 1
ATOM 596 C CA . GLY A 1 72 ? 17.181 -11.987 -31.774 1.00 80.62 72 GLY A CA 1
ATOM 597 C C . GLY A 1 72 ? 16.464 -12.203 -33.107 1.00 80.62 72 GLY A C 1
ATOM 598 O O . GLY A 1 72 ? 15.674 -11.352 -33.520 1.00 80.62 72 GLY A O 1
ATOM 599 N N . PRO A 1 73 ? 16.711 -13.336 -33.786 1.00 84.12 73 PRO A N 1
ATOM 600 C CA . PRO A 1 73 ? 15.885 -13.741 -34.915 1.00 84.12 73 PRO A CA 1
ATOM 601 C C . PRO A 1 73 ? 14.441 -13.971 -34.451 1.00 84.12 73 PRO A C 1
ATOM 603 O O . PRO A 1 73 ? 14.208 -14.512 -33.370 1.00 84.12 73 PRO A O 1
ATOM 606 N N . LEU A 1 74 ? 13.478 -13.576 -35.281 1.00 83.56 74 LEU A N 1
ATOM 607 C CA . LEU A 1 74 ? 12.075 -13.918 -35.068 1.00 83.56 74 LEU A CA 1
ATOM 608 C C . LEU A 1 74 ? 11.891 -15.414 -35.355 1.00 83.56 74 LEU A C 1
ATOM 610 O O . LEU A 1 74 ? 12.279 -15.873 -36.429 1.00 83.56 74 LEU A O 1
ATOM 614 N N . GLU A 1 75 ? 11.297 -16.168 -34.426 1.00 82.94 75 GLU A N 1
ATOM 615 C CA . GLU A 1 75 ? 10.936 -17.575 -34.682 1.00 82.94 75 GLU A CA 1
ATOM 616 C C . GLU A 1 75 ? 9.877 -17.701 -35.789 1.00 82.94 75 GLU A C 1
ATOM 618 O O . GLU A 1 75 ? 9.878 -18.675 -36.543 1.00 82.94 75 GLU A O 1
ATOM 623 N N . HIS A 1 76 ? 9.015 -16.691 -35.926 1.00 86.69 76 HIS A N 1
ATOM 624 C CA . HIS A 1 76 ? 7.954 -16.625 -36.928 1.00 86.69 76 HIS A CA 1
ATOM 625 C C . HIS A 1 76 ? 8.023 -15.289 -37.680 1.00 86.69 76 HIS A C 1
ATOM 627 O O . HIS A 1 76 ? 7.314 -14.349 -37.337 1.00 86.69 76 HIS A O 1
ATOM 633 N N . PRO A 1 77 ? 8.916 -15.151 -38.676 1.00 83.88 77 PRO A N 1
ATOM 634 C CA . PRO A 1 77 ? 9.088 -13.899 -39.415 1.00 83.88 77 PRO A CA 1
ATOM 635 C C . PRO A 1 77 ? 7.942 -13.610 -40.398 1.00 83.88 77 PRO A C 1
ATOM 637 O O . PRO A 1 77 ? 7.820 -12.489 -40.884 1.00 83.88 77 PRO A O 1
ATOM 640 N N . ASP A 1 78 ? 7.148 -14.625 -40.733 1.00 88.25 78 ASP A N 1
ATOM 641 C CA . ASP A 1 78 ? 6.067 -14.591 -41.718 1.00 88.25 78 ASP A CA 1
ATOM 642 C C . ASP A 1 78 ? 4.693 -14.270 -41.120 1.00 88.25 78 ASP A C 1
ATOM 644 O O . ASP A 1 78 ? 3.747 -14.084 -41.882 1.00 88.25 78 ASP A O 1
ATOM 648 N N . LYS A 1 79 ? 4.580 -14.208 -39.788 1.00 86.69 79 LYS A N 1
ATOM 649 C CA . LYS A 1 79 ? 3.307 -14.022 -39.085 1.00 86.69 79 LYS A CA 1
ATOM 650 C C . LYS A 1 79 ? 3.397 -12.902 -38.071 1.00 86.69 79 LYS A C 1
ATOM 652 O O . LYS A 1 79 ? 4.429 -12.722 -37.427 1.00 86.69 79 LYS A O 1
ATOM 657 N N . SER A 1 80 ? 2.306 -12.166 -37.920 1.00 86.81 80 SER A N 1
ATOM 658 C CA . SER A 1 80 ? 2.189 -11.180 -36.848 1.00 86.81 80 SER A CA 1
ATOM 659 C C . SER A 1 80 ? 1.863 -11.841 -35.505 1.00 86.81 80 SER A C 1
ATOM 661 O O . SER A 1 80 ? 1.336 -12.955 -35.454 1.00 86.81 80 SER A O 1
ATOM 663 N N . ASP A 1 81 ? 2.137 -11.130 -34.409 1.00 84.19 81 ASP A N 1
ATOM 664 C CA . ASP A 1 81 ? 1.741 -11.567 -33.066 1.00 84.19 81 ASP A CA 1
ATOM 665 C C . ASP A 1 81 ? 0.219 -11.751 -32.967 1.00 84.19 81 ASP A C 1
ATOM 667 O O . ASP A 1 81 ? -0.246 -12.678 -32.309 1.00 84.19 81 ASP A O 1
ATOM 671 N N . ASP A 1 82 ? -0.560 -10.928 -33.674 1.00 87.50 82 ASP A N 1
ATOM 672 C CA . ASP A 1 82 ? -2.019 -11.032 -33.680 1.00 87.50 82 ASP A CA 1
ATOM 673 C C . ASP A 1 82 ? -2.496 -12.303 -34.403 1.00 87.50 82 ASP A C 1
ATOM 675 O O . ASP A 1 82 ? -3.350 -13.026 -33.885 1.00 87.50 82 ASP A O 1
ATOM 679 N N . GLU A 1 83 ? -1.873 -12.657 -35.529 1.00 88.00 83 GLU A N 1
ATOM 680 C CA . GLU A 1 83 ? -2.152 -13.915 -36.236 1.00 88.00 83 GLU A CA 1
ATOM 681 C C . GLU A 1 83 ? -1.759 -15.138 -35.390 1.00 88.00 83 GLU A C 1
ATOM 683 O O . GLU A 1 83 ? -2.428 -16.172 -35.431 1.00 88.00 83 GLU A O 1
ATOM 688 N N . LEU A 1 84 ? -0.678 -15.038 -34.610 1.00 85.81 84 LEU A N 1
ATOM 689 C CA . LEU A 1 84 ? -0.193 -16.119 -33.746 1.00 85.81 84 LEU A CA 1
ATOM 690 C C . LEU A 1 84 ? -1.038 -16.296 -32.479 1.00 85.81 84 LEU A C 1
ATOM 692 O O . LEU A 1 84 ? -1.278 -17.429 -32.060 1.00 85.81 84 LEU A O 1
ATOM 696 N N . ILE A 1 85 ? -1.462 -15.196 -31.856 1.00 87.31 85 ILE A N 1
ATOM 697 C CA . ILE A 1 85 ? -2.150 -15.202 -30.558 1.00 87.31 85 ILE A CA 1
ATOM 698 C C . ILE A 1 85 ? -3.667 -15.309 -30.737 1.00 87.31 85 ILE A C 1
ATOM 700 O O . ILE A 1 85 ? -4.324 -16.037 -29.990 1.00 87.31 85 ILE A O 1
ATOM 704 N N . TYR A 1 86 ? -4.228 -14.601 -31.716 1.00 88.75 86 TYR A N 1
ATOM 705 C CA . TYR A 1 86 ? -5.675 -14.458 -31.896 1.00 88.75 86 TYR A CA 1
ATOM 706 C C . TYR A 1 86 ? -6.204 -15.132 -33.166 1.00 88.75 86 TYR A C 1
ATOM 708 O O . TYR A 1 86 ? -7.415 -15.330 -33.275 1.00 88.75 86 TYR A O 1
ATOM 716 N N . GLY A 1 87 ? -5.329 -15.533 -34.095 1.00 80.31 87 GLY A N 1
ATOM 717 C CA . GLY A 1 87 ? -5.726 -16.231 -35.322 1.00 80.31 87 GLY A CA 1
ATOM 718 C C . GLY A 1 87 ? -6.525 -15.366 -36.299 1.00 80.31 87 GLY A C 1
ATOM 719 O O . GLY A 1 87 ? -7.321 -15.914 -37.066 1.00 80.31 87 GLY A O 1
ATOM 720 N N . ILE A 1 88 ? -6.349 -14.042 -36.233 1.00 66.06 88 ILE A N 1
ATOM 721 C CA . ILE A 1 88 ? -6.990 -13.032 -37.091 1.00 66.06 88 ILE A CA 1
ATOM 722 C C . ILE A 1 88 ? -5.968 -12.279 -37.930 1.00 66.06 88 ILE A C 1
ATOM 724 O O . ILE A 1 88 ? -4.821 -12.142 -37.457 1.00 66.06 88 ILE A O 1
#

pLDDT: mean 86.21, std 8.54, range [54.0, 96.12]

Foldseek 3Di:
DDDDDDPPVVVLVVVQVVVCVVVVHRDDSVRVVVVVVVVCVVVVVVCCVVPPDPDPPDPVVVVVVVVPDDPDDDPCPPDDPCCVPVVD